Protein AF-A0A959Y0W1-F1 (afdb_monomer_lite)

Structure (mmCIF, N/CA/C/O backbone):
data_AF-A0A959Y0W1-F1
#
_entry.id   AF-A0A959Y0W1-F1
#
loop_
_atom_site.group_PDB
_atom_site.id
_atom_site.type_symbol
_atom_site.label_atom_id
_atom_site.label_alt_id
_atom_site.label_comp_id
_atom_site.label_asym_id
_atom_site.label_entity_id
_atom_site.label_seq_id
_atom_site.pdbx_PDB_ins_code
_atom_site.Cartn_x
_atom_site.Cartn_y
_atom_site.Cartn_z
_atom_site.occupancy
_atom_site.B_iso_or_equiv
_atom_site.auth_seq_id
_atom_site.auth_comp_id
_atom_site.auth_asym_id
_atom_site.auth_atom_id
_atom_site.pdbx_PDB_model_num
ATOM 1 N N . MET A 1 1 ? -11.401 9.557 19.356 1.00 59.12 1 MET A N 1
ATOM 2 C CA . MET A 1 1 ? -11.167 10.415 18.168 1.00 59.12 1 MET A CA 1
ATOM 3 C C . MET A 1 1 ? -9.763 11.023 18.089 1.00 59.12 1 MET A C 1
ATOM 5 O O . MET A 1 1 ? -9.175 10.934 17.025 1.00 59.12 1 MET A O 1
ATOM 9 N N . LYS A 1 2 ? -9.172 11.577 19.167 1.00 61.31 2 LYS A N 1
ATOM 10 C CA . LYS A 1 2 ? -7.834 12.226 19.114 1.00 61.31 2 LYS A CA 1
ATOM 11 C C . LYS A 1 2 ? -6.682 11.343 18.585 1.00 61.31 2 LYS A C 1
ATOM 13 O O . LYS A 1 2 ? -5.727 11.867 18.037 1.00 61.31 2 LYS A O 1
ATOM 18 N N . LYS A 1 3 ? -6.784 10.013 18.717 1.00 77.06 3 LYS A N 1
ATOM 19 C CA . LYS A 1 3 ? -5.791 9.039 18.217 1.00 77.06 3 LYS A CA 1
ATOM 20 C C . LYS A 1 3 ? -6.081 8.506 16.802 1.00 77.06 3 LYS A C 1
ATOM 22 O O . LYS A 1 3 ? -5.281 7.749 16.274 1.00 77.06 3 LYS A O 1
ATOM 27 N N . LEU A 1 4 ? -7.216 8.873 16.201 1.00 83.88 4 LEU A N 1
ATOM 28 C CA . LEU A 1 4 ? -7.673 8.299 14.930 1.00 83.88 4 LEU A CA 1
ATOM 29 C C . LEU A 1 4 ? -6.887 8.852 13.739 1.00 83.88 4 LEU A C 1
ATOM 31 O O . LEU A 1 4 ? -6.377 8.093 12.928 1.00 83.88 4 LEU A O 1
ATOM 35 N N . VAL A 1 5 ? -6.752 10.179 13.678 1.00 85.88 5 VAL A N 1
ATOM 36 C CA . VAL A 1 5 ? -5.984 10.872 12.636 1.00 85.88 5 VAL A CA 1
ATOM 37 C C . VAL A 1 5 ? -4.537 10.367 12.570 1.00 85.88 5 VAL A C 1
ATOM 39 O O . VAL A 1 5 ? -4.129 9.941 11.493 1.00 85.88 5 VAL A O 1
ATOM 42 N N . PRO A 1 6 ? -3.765 10.312 13.677 1.00 86.88 6 PRO A N 1
ATOM 43 C CA . PRO A 1 6 ? -2.406 9.779 13.609 1.00 86.88 6 PRO A CA 1
ATOM 44 C C . PRO A 1 6 ? -2.360 8.290 13.238 1.00 86.88 6 PRO A C 1
ATOM 46 O O . PRO A 1 6 ? -1.438 7.888 12.540 1.00 86.88 6 PRO A O 1
ATOM 49 N N . ALA A 1 7 ? -3.349 7.476 13.629 1.00 86.00 7 ALA A N 1
ATOM 50 C CA . ALA A 1 7 ? -3.407 6.070 13.222 1.00 86.00 7 ALA A CA 1
ATOM 51 C C . ALA A 1 7 ? -3.613 5.908 11.706 1.00 86.00 7 ALA A C 1
ATOM 53 O O . ALA A 1 7 ? -2.903 5.128 11.077 1.00 86.00 7 ALA A O 1
ATOM 54 N N . ILE A 1 8 ? -4.526 6.684 11.109 1.00 89.38 8 ILE A N 1
ATOM 55 C CA . ILE A 1 8 ? -4.761 6.679 9.658 1.00 89.38 8 ILE A CA 1
ATOM 56 C C . ILE A 1 8 ? -3.513 7.155 8.915 1.00 89.38 8 ILE A C 1
ATOM 58 O O . ILE A 1 8 ? -3.120 6.528 7.937 1.00 89.38 8 ILE A O 1
ATOM 62 N N . LEU A 1 9 ? -2.863 8.226 9.382 1.00 91.12 9 LEU A N 1
ATOM 63 C CA . LEU A 1 9 ? -1.649 8.743 8.745 1.00 91.12 9 LEU A CA 1
ATOM 64 C C . LEU A 1 9 ? -0.501 7.731 8.805 1.00 91.12 9 LEU A C 1
ATOM 66 O O . LEU A 1 9 ? 0.138 7.482 7.788 1.00 91.12 9 LEU A O 1
ATOM 70 N N . LEU A 1 10 ? -0.271 7.101 9.959 1.00 91.38 10 LEU A N 1
ATOM 71 C CA . LEU A 1 10 ? 0.756 6.064 10.099 1.00 91.38 10 LEU A CA 1
ATOM 72 C C . LEU A 1 10 ? 0.456 4.843 9.225 1.00 91.38 10 LEU A C 1
ATOM 74 O O . LEU A 1 10 ? 1.361 4.341 8.564 1.00 91.38 10 LEU A O 1
ATOM 78 N N . ALA A 1 11 ? -0.803 4.401 9.167 1.00 91.25 11 ALA A N 1
ATOM 79 C CA . ALA A 1 11 ? -1.214 3.316 8.281 1.00 91.25 11 ALA A CA 1
ATOM 80 C C . ALA A 1 11 ? -1.036 3.691 6.803 1.00 91.25 11 ALA A C 1
ATOM 82 O O . ALA A 1 11 ? -0.519 2.891 6.033 1.00 91.25 11 ALA A O 1
ATOM 83 N N . THR A 1 12 ? -1.387 4.920 6.421 1.00 93.75 12 THR A N 1
ATOM 84 C CA . THR A 1 12 ? -1.201 5.442 5.058 1.00 93.75 12 THR A CA 1
ATOM 85 C C . THR A 1 12 ? 0.273 5.441 4.668 1.00 93.75 12 THR A C 1
ATOM 87 O O . THR A 1 12 ? 0.618 4.970 3.589 1.00 93.75 12 THR A O 1
ATOM 90 N N . ILE A 1 13 ? 1.149 5.926 5.555 1.00 93.94 13 ILE A N 1
ATOM 91 C CA . ILE A 1 13 ? 2.602 5.924 5.341 1.00 93.94 13 ILE A CA 1
ATOM 92 C C . ILE A 1 13 ? 3.113 4.488 5.211 1.00 93.94 13 ILE A C 1
ATOM 94 O O . ILE A 1 13 ? 3.881 4.196 4.300 1.00 93.94 13 ILE A O 1
ATOM 98 N N . TRP A 1 14 ? 2.676 3.585 6.089 1.00 94.38 14 TRP A N 1
ATOM 99 C CA . TRP A 1 14 ? 3.089 2.184 6.048 1.00 94.38 14 TRP A CA 1
ATOM 100 C C . TRP A 1 14 ? 2.671 1.487 4.748 1.00 94.38 14 TRP A C 1
ATOM 102 O O . TRP A 1 14 ? 3.509 0.856 4.102 1.00 94.38 14 TRP A O 1
ATOM 112 N N . ILE A 1 15 ? 1.404 1.639 4.345 1.00 93.19 15 ILE A N 1
ATOM 113 C CA . ILE A 1 15 ? 0.880 1.105 3.082 1.00 93.19 15 ILE A CA 1
ATOM 114 C C . ILE A 1 15 ? 1.686 1.689 1.922 1.00 93.19 15 ILE A C 1
ATOM 116 O O . ILE A 1 15 ? 2.258 0.928 1.150 1.00 93.19 15 ILE A O 1
ATOM 120 N N . GLY A 1 16 ? 1.836 3.015 1.862 1.00 92.19 16 GLY A N 1
ATOM 121 C CA . GLY A 1 16 ? 2.562 3.692 0.789 1.00 92.19 16 GLY A CA 1
ATOM 122 C C . GLY A 1 16 ? 4.025 3.254 0.664 1.00 92.19 16 GLY A C 1
ATOM 123 O O . GLY A 1 16 ? 4.485 2.987 -0.442 1.00 92.19 16 GLY A O 1
ATOM 124 N N . ILE A 1 17 ? 4.755 3.116 1.778 1.00 92.56 17 ILE A N 1
ATOM 125 C CA . ILE A 1 17 ? 6.140 2.613 1.766 1.00 92.56 17 ILE A CA 1
ATOM 126 C C . ILE A 1 17 ? 6.181 1.158 1.290 1.00 92.56 17 ILE A C 1
ATOM 128 O O .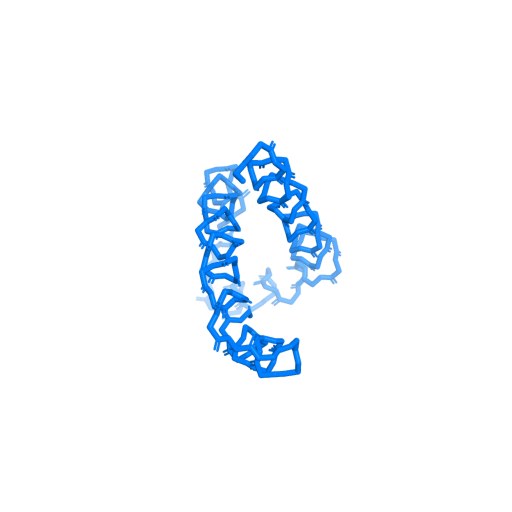 ILE A 1 17 ? 7.011 0.811 0.452 1.00 92.56 17 ILE A O 1
ATOM 132 N N . SER A 1 18 ? 5.299 0.302 1.810 1.00 92.38 18 SER A N 1
ATOM 133 C CA . SER A 1 18 ? 5.256 -1.116 1.438 1.00 92.38 18 SER A CA 1
ATOM 134 C C . SER A 1 18 ? 4.950 -1.310 -0.047 1.00 92.38 18 SER A C 1
ATOM 136 O O . SER A 1 18 ? 5.572 -2.139 -0.714 1.00 92.38 18 SER A O 1
ATOM 138 N N . GLU A 1 19 ? 3.989 -0.550 -0.555 1.00 90.94 19 GLU A N 1
ATOM 139 C CA . GLU A 1 19 ? 3.610 -0.507 -1.959 1.00 90.94 19 GLU A CA 1
ATOM 140 C C . GLU A 1 19 ? 4.787 -0.005 -2.812 1.00 90.94 19 GLU A C 1
ATOM 142 O O . GLU A 1 19 ? 5.200 -0.678 -3.759 1.00 90.94 19 GLU A O 1
ATOM 147 N N . PHE A 1 20 ? 5.411 1.119 -2.441 1.00 90.06 20 PHE A N 1
ATOM 148 C CA . PHE A 1 20 ? 6.548 1.691 -3.171 1.00 90.06 20 PHE A CA 1
ATOM 149 C C . PHE A 1 20 ? 7.739 0.732 -3.251 1.00 90.06 20 PHE A C 1
ATOM 151 O O . PHE A 1 20 ? 8.291 0.518 -4.326 1.00 90.06 20 PHE A O 1
ATOM 158 N N . VAL A 1 21 ? 8.115 0.094 -2.140 1.00 91.94 21 VAL A N 1
ATOM 159 C CA . VAL A 1 21 ? 9.210 -0.889 -2.133 1.00 91.94 21 VAL A CA 1
ATOM 160 C C . VAL A 1 21 ? 8.898 -2.065 -3.061 1.00 91.94 21 VAL A C 1
ATOM 162 O O . VAL A 1 21 ? 9.761 -2.487 -3.833 1.00 91.94 21 VAL A O 1
ATOM 165 N N . ARG A 1 22 ? 7.665 -2.582 -3.035 1.00 90.69 22 ARG A N 1
ATOM 166 C CA . ARG A 1 22 ? 7.262 -3.688 -3.912 1.00 90.69 22 ARG A CA 1
ATOM 167 C C . ARG A 1 22 ? 7.293 -3.290 -5.381 1.00 90.69 22 ARG A C 1
ATOM 169 O O . ARG A 1 22 ? 7.920 -3.992 -6.169 1.00 90.69 22 ARG A O 1
ATOM 176 N N . ASN A 1 23 ? 6.675 -2.175 -5.750 1.00 89.31 23 ASN A N 1
ATOM 177 C CA . ASN A 1 23 ? 6.475 -1.852 -7.161 1.00 89.31 23 ASN A CA 1
ATOM 178 C C . ASN A 1 23 ? 7.612 -1.067 -7.804 1.00 89.31 23 ASN A C 1
ATOM 180 O O . ASN A 1 23 ? 7.830 -1.231 -9.000 1.00 89.31 23 ASN A O 1
ATOM 184 N N . GLU A 1 24 ? 8.366 -0.281 -7.040 1.00 89.69 24 GLU A N 1
ATOM 185 C CA . GLU A 1 24 ? 9.478 0.499 -7.585 1.00 89.69 24 GLU A CA 1
ATOM 186 C C . GLU A 1 24 ? 10.814 -0.249 -7.494 1.00 89.69 24 GLU A C 1
ATOM 188 O O . GLU A 1 24 ? 11.638 -0.131 -8.401 1.00 89.69 24 GLU A O 1
ATOM 193 N N . PHE A 1 25 ? 11.026 -1.057 -6.446 1.00 90.19 25 PHE A N 1
ATOM 194 C CA . PHE A 1 25 ? 12.297 -1.765 -6.245 1.00 90.19 25 PHE A CA 1
ATOM 195 C C . PHE A 1 25 ? 12.227 -3.258 -6.561 1.00 90.19 25 PHE A C 1
ATOM 197 O O . PHE A 1 25 ? 13.064 -3.752 -7.314 1.00 90.19 25 PHE A O 1
ATOM 204 N N . LEU A 1 26 ? 11.270 -3.997 -5.990 1.00 93.81 26 LEU A N 1
ATOM 205 C CA . LEU A 1 26 ? 11.269 -5.463 -6.095 1.00 93.81 26 LEU A CA 1
ATOM 206 C C . LEU A 1 26 ? 10.736 -5.957 -7.446 1.00 93.81 26 LEU A C 1
ATOM 208 O O . LEU A 1 26 ? 11.350 -6.808 -8.088 1.00 93.81 26 LEU A O 1
ATOM 212 N N . PHE A 1 27 ? 9.601 -5.419 -7.887 1.00 94.06 27 PHE A N 1
ATOM 213 C CA . PHE A 1 27 ? 8.820 -5.972 -8.997 1.00 94.06 27 PHE A CA 1
ATOM 214 C C . PHE A 1 27 ? 8.741 -5.063 -10.222 1.00 94.06 27 PHE A C 1
ATOM 216 O O . PHE A 1 27 ? 8.081 -5.415 -11.196 1.00 94.06 27 PHE A O 1
ATOM 223 N N . LYS A 1 28 ? 9.440 -3.922 -10.223 1.00 93.06 28 LYS A N 1
ATOM 224 C CA . LYS A 1 28 ? 9.411 -2.969 -11.342 1.00 93.06 28 LYS A CA 1
ATOM 225 C C . LYS A 1 28 ? 9.767 -3.612 -12.682 1.00 93.06 28 LYS A C 1
ATOM 227 O O . LYS A 1 28 ? 9.120 -3.337 -13.685 1.00 93.06 28 LYS A O 1
ATOM 232 N N . HIS A 1 29 ? 10.774 -4.487 -12.690 1.00 94.75 29 HIS A N 1
ATOM 233 C CA . HIS A 1 29 ? 11.235 -5.165 -13.902 1.00 94.75 29 HIS A CA 1
ATOM 234 C C . HIS A 1 29 ? 10.128 -6.005 -14.556 1.00 94.75 29 HIS A C 1
ATOM 236 O O . HIS A 1 29 ? 9.930 -5.883 -15.757 1.00 94.75 29 HIS A O 1
ATOM 242 N N . PHE A 1 30 ? 9.323 -6.742 -13.777 1.00 95.62 30 PHE A N 1
ATOM 243 C CA . PHE A 1 30 ? 8.187 -7.503 -14.311 1.00 95.62 30 PHE A CA 1
ATOM 244 C C . PHE A 1 30 ? 7.209 -6.614 -15.083 1.00 95.62 30 PHE A C 1
ATOM 246 O O . PHE A 1 30 ? 6.731 -6.997 -16.148 1.00 95.62 30 PHE A O 1
ATOM 253 N N . TRP A 1 31 ? 6.929 -5.416 -14.567 1.00 93.75 31 TRP A N 1
ATOM 254 C CA . TRP A 1 31 ? 6.042 -4.468 -15.231 1.00 93.75 31 TRP A CA 1
ATOM 255 C C . TRP A 1 31 ? 6.672 -3.856 -16.477 1.00 93.75 31 TRP A C 1
ATOM 257 O O . TRP A 1 31 ? 6.013 -3.774 -17.510 1.00 93.75 31 TRP A O 1
ATOM 267 N N . VAL A 1 32 ? 7.940 -3.452 -16.403 1.00 95.81 32 VAL A N 1
ATOM 268 C CA . VAL A 1 32 ? 8.658 -2.882 -17.551 1.00 95.81 32 VAL A CA 1
ATOM 269 C C . VAL A 1 32 ? 8.747 -3.895 -18.691 1.00 95.81 32 VAL A C 1
ATOM 271 O O . VAL A 1 32 ? 8.392 -3.559 -19.819 1.00 95.81 32 VAL A O 1
ATOM 274 N N . ASP A 1 33 ? 9.132 -5.134 -18.393 1.00 96.81 33 ASP A N 1
ATOM 275 C CA . ASP A 1 33 ? 9.264 -6.203 -19.384 1.00 96.81 33 ASP A CA 1
ATOM 276 C C . ASP A 1 33 ? 7.902 -6.569 -19.988 1.00 96.81 33 ASP A C 1
ATOM 278 O O . ASP A 1 33 ? 7.773 -6.729 -21.204 1.00 96.81 33 ASP A O 1
ATOM 282 N N . HIS A 1 34 ? 6.856 -6.637 -19.158 1.00 96.06 34 HIS A N 1
ATOM 283 C CA . HIS A 1 34 ? 5.494 -6.875 -19.626 1.00 96.06 34 HIS A CA 1
ATOM 284 C C . HIS A 1 34 ? 5.010 -5.769 -20.572 1.00 96.06 34 HIS A C 1
ATOM 286 O O . HIS A 1 34 ? 4.548 -6.069 -21.672 1.00 96.06 34 HIS A O 1
ATOM 292 N N . TYR A 1 35 ? 5.151 -4.496 -20.193 1.00 96.44 35 TYR A N 1
ATOM 293 C CA . TYR A 1 35 ? 4.760 -3.374 -21.050 1.00 96.44 35 TYR A CA 1
ATOM 294 C C . TYR A 1 35 ? 5.573 -3.355 -22.348 1.00 96.44 35 TYR A C 1
ATOM 296 O O . TYR A 1 35 ? 4.995 -3.206 -23.425 1.00 96.44 35 TYR A O 1
ATOM 304 N N . ALA A 1 36 ? 6.882 -3.609 -22.272 1.00 97.19 36 ALA A N 1
ATOM 305 C CA . ALA A 1 36 ? 7.741 -3.704 -23.446 1.00 97.19 36 ALA A CA 1
ATOM 306 C C . ALA A 1 36 ? 7.299 -4.835 -24.392 1.00 97.19 36 ALA A C 1
ATOM 308 O O . ALA A 1 36 ? 7.265 -4.632 -25.606 1.00 97.19 36 ALA A O 1
ATOM 309 N N . SER A 1 37 ? 6.876 -5.990 -23.859 1.00 97.81 37 SER A N 1
ATOM 310 C CA . SER A 1 37 ? 6.321 -7.097 -24.658 1.00 97.81 37 SER A CA 1
ATOM 311 C C . SER A 1 37 ? 5.027 -6.734 -25.400 1.00 97.81 37 SER A C 1
ATOM 313 O O . SER A 1 37 ? 4.724 -7.322 -26.436 1.00 97.81 37 SER A O 1
ATOM 315 N N . LEU A 1 38 ? 4.293 -5.734 -24.904 1.00 97.25 38 LEU A N 1
ATOM 316 C CA . LEU A 1 38 ? 3.098 -5.177 -25.542 1.00 97.25 38 LEU A CA 1
ATOM 317 C C . LEU A 1 38 ? 3.427 -4.017 -26.500 1.00 97.25 38 LEU A C 1
ATOM 319 O O . LEU A 1 38 ? 2.518 -3.437 -27.091 1.00 97.25 38 LEU A O 1
ATOM 323 N N . GLY A 1 39 ? 4.706 -3.652 -26.648 1.00 97.38 39 GLY A N 1
ATOM 324 C CA . GLY A 1 39 ? 5.140 -2.478 -27.411 1.00 97.38 39 GLY A CA 1
ATOM 325 C C . GLY A 1 39 ? 4.791 -1.147 -26.737 1.00 97.38 39 GLY A C 1
ATOM 326 O O . GLY A 1 39 ? 4.721 -0.118 -27.409 1.00 97.38 39 GLY A O 1
ATOM 327 N N . LEU A 1 40 ? 4.545 -1.158 -25.424 1.00 96.44 40 LEU A N 1
ATOM 328 C CA . LEU A 1 40 ? 4.169 0.006 -24.625 1.00 96.44 40 LEU A CA 1
ATOM 329 C C . LEU A 1 40 ? 5.329 0.460 -23.729 1.00 96.44 40 LEU A C 1
ATOM 331 O O . LEU A 1 40 ? 6.148 -0.340 -23.282 1.00 96.44 40 LEU A O 1
ATOM 335 N N . ALA A 1 41 ? 5.369 1.754 -23.412 1.00 93.94 41 ALA A N 1
ATOM 336 C CA . ALA A 1 41 ? 6.250 2.282 -22.374 1.00 93.94 41 ALA A CA 1
ATOM 337 C C . ALA A 1 41 ?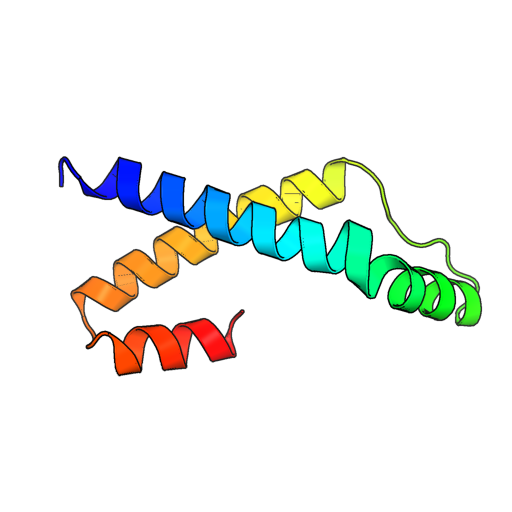 5.584 2.136 -20.998 1.00 93.94 41 ALA A C 1
ATOM 339 O O . ALA A 1 41 ? 4.407 2.464 -20.838 1.00 93.94 41 ALA A O 1
ATOM 340 N N . PHE A 1 42 ? 6.332 1.665 -19.998 1.00 92.31 42 PHE A N 1
ATOM 341 C CA . PHE A 1 42 ? 5.827 1.575 -18.630 1.00 92.31 42 PHE A CA 1
ATOM 342 C C . PHE A 1 42 ? 5.617 2.983 -18.036 1.00 92.31 42 PHE A C 1
ATOM 344 O O . PHE A 1 42 ? 6.563 3.777 -18.016 1.00 92.31 42 PHE A O 1
ATOM 351 N N . PRO A 1 43 ? 4.412 3.3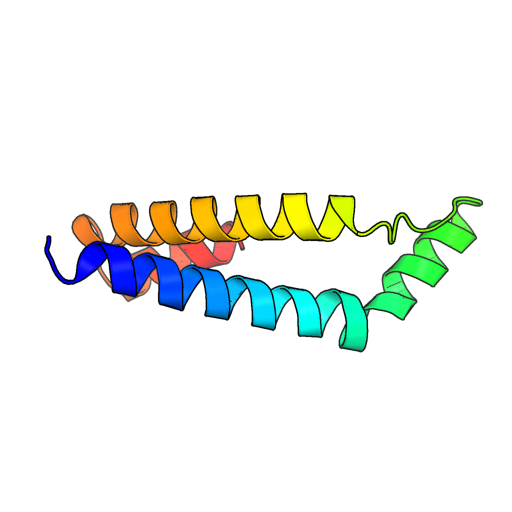17 -17.538 1.00 88.69 43 PRO A N 1
ATOM 352 C CA . PRO A 1 43 ? 4.110 4.653 -17.038 1.00 88.69 43 PRO A CA 1
ATOM 353 C C . PRO A 1 43 ? 4.688 4.853 -15.627 1.00 88.69 43 PRO A C 1
ATOM 355 O O . PRO A 1 43 ? 4.008 4.663 -14.622 1.00 88.69 43 PRO A O 1
ATOM 358 N N . SER A 1 44 ? 5.950 5.276 -15.534 1.00 86.81 44 SER A N 1
ATOM 359 C CA . SER A 1 44 ? 6.645 5.530 -14.259 1.00 86.81 44 SER A CA 1
ATOM 360 C C . SER A 1 44 ? 6.694 7.010 -13.857 1.00 86.81 44 SER A C 1
ATOM 362 O O . SER A 1 44 ? 7.624 7.440 -13.176 1.00 86.81 44 SER A O 1
ATOM 364 N N . GLU A 1 45 ? 5.748 7.824 -14.323 1.00 89.00 45 GLU A N 1
ATOM 365 C CA . GLU A 1 45 ? 5.716 9.249 -13.993 1.00 89.00 45 GLU A CA 1
ATOM 366 C C . GLU A 1 45 ? 5.373 9.484 -12.509 1.00 89.00 45 GLU A C 1
ATOM 368 O O . GLU A 1 45 ? 4.547 8.759 -11.945 1.00 89.00 45 GLU A O 1
ATOM 373 N N . PRO A 1 46 ? 5.919 10.539 -11.867 1.00 86.12 46 PRO A N 1
ATOM 374 C CA . PRO A 1 46 ? 5.644 10.848 -10.458 1.00 86.12 46 PRO A CA 1
ATOM 375 C C . PRO A 1 46 ? 4.153 10.995 -10.116 1.00 86.12 46 PRO A C 1
ATOM 377 O O . PRO A 1 46 ? 3.747 10.728 -8.984 1.00 86.12 46 PRO A O 1
ATOM 380 N N . VAL A 1 47 ? 3.324 11.383 -11.092 1.00 90.50 47 VAL A N 1
ATOM 381 C CA . VAL A 1 47 ? 1.865 11.485 -10.935 1.00 90.50 47 VAL A CA 1
ATOM 382 C C . VAL A 1 47 ? 1.232 10.148 -10.540 1.00 90.50 47 VAL A C 1
ATOM 384 O O . VAL A 1 47 ? 0.326 10.129 -9.707 1.00 90.50 47 VAL A O 1
ATOM 387 N N . ASN A 1 48 ? 1.755 9.024 -11.035 1.00 87.62 48 ASN A N 1
ATOM 388 C CA . ASN A 1 48 ? 1.249 7.696 -10.689 1.00 87.62 48 ASN A CA 1
ATOM 389 C C . ASN A 1 48 ? 1.535 7.368 -9.221 1.00 87.62 48 ASN A C 1
ATOM 391 O O . ASN A 1 48 ? 0.671 6.831 -8.530 1.00 87.62 48 ASN A O 1
ATOM 395 N N . GLY A 1 49 ? 2.692 7.800 -8.708 1.00 86.81 49 GLY A N 1
ATOM 396 C CA . GLY A 1 49 ? 3.014 7.725 -7.283 1.00 86.81 49 GLY A CA 1
ATOM 397 C C . GLY A 1 49 ? 2.060 8.551 -6.413 1.00 86.81 49 GLY A C 1
ATOM 398 O O . GLY A 1 49 ? 1.646 8.098 -5.347 1.00 86.81 49 GLY A O 1
ATOM 399 N N . ALA A 1 50 ? 1.642 9.734 -6.876 1.00 89.31 50 ALA A N 1
ATOM 400 C CA . ALA A 1 50 ? 0.666 10.560 -6.162 1.00 89.31 50 ALA A CA 1
ATOM 401 C C . ALA A 1 50 ? -0.732 9.913 -6.118 1.00 89.31 50 ALA A C 1
ATOM 403 O O . ALA A 1 50 ? -1.371 9.904 -5.063 1.00 89.31 50 ALA A O 1
ATOM 404 N N . VAL A 1 51 ? -1.185 9.322 -7.231 1.00 91.31 51 VAL A N 1
ATOM 405 C CA . VAL A 1 51 ? -2.443 8.551 -7.292 1.00 91.31 51 VAL A CA 1
ATOM 406 C C . VAL A 1 51 ? -2.401 7.379 -6.312 1.00 91.31 51 VAL A C 1
ATOM 408 O O . VAL A 1 51 ? -3.357 7.139 -5.575 1.00 91.31 51 VAL A O 1
ATOM 411 N N . TRP A 1 52 ? -1.262 6.700 -6.237 1.00 89.00 52 TRP A N 1
ATOM 412 C CA . TRP A 1 52 ? -1.014 5.631 -5.278 1.00 89.00 52 TRP A CA 1
ATOM 413 C C . TRP A 1 52 ? -1.029 6.086 -3.816 1.00 89.00 52 TRP A C 1
ATOM 415 O O . TRP A 1 52 ? -1.603 5.410 -2.958 1.00 89.00 52 TRP A O 1
ATOM 425 N N . GLY A 1 53 ? -0.454 7.252 -3.520 1.00 90.38 53 GLY A N 1
ATOM 426 C CA . GLY A 1 53 ? -0.530 7.860 -2.192 1.00 90.38 53 GLY A CA 1
ATOM 427 C C . GLY A 1 53 ? -1.972 8.173 -1.780 1.00 90.38 53 GLY A C 1
ATOM 428 O O . GLY A 1 53 ? -2.376 7.872 -0.655 1.00 90.38 53 GLY A O 1
ATOM 429 N N . LEU A 1 54 ? -2.778 8.708 -2.704 1.00 93.00 54 LEU A N 1
ATOM 430 C CA . LEU A 1 54 ? -4.203 8.950 -2.468 1.00 93.00 54 LEU A CA 1
ATOM 431 C C . LEU A 1 54 ? -4.968 7.641 -2.234 1.00 93.00 54 LEU A C 1
ATOM 433 O O . LEU A 1 54 ? -5.751 7.554 -1.287 1.00 93.00 54 LEU A O 1
ATOM 437 N N . TRP A 1 55 ? -4.718 6.616 -3.052 1.00 94.00 55 TRP A N 1
ATOM 438 C CA . TRP A 1 55 ? -5.302 5.289 -2.855 1.00 94.00 55 TRP A CA 1
ATOM 439 C C . TRP A 1 55 ? -4.941 4.713 -1.478 1.00 94.00 55 TRP A C 1
ATOM 441 O O . TRP A 1 55 ? -5.832 4.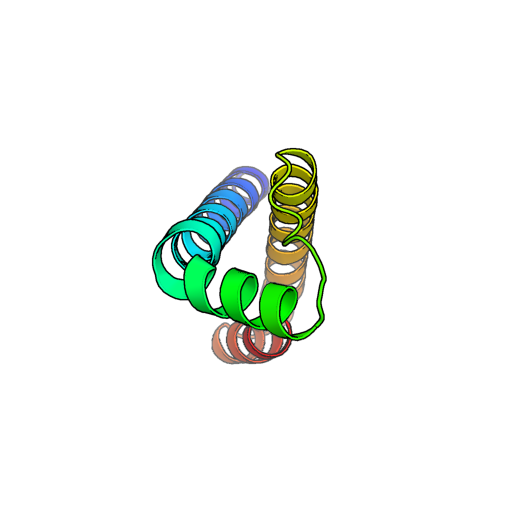273 -0.754 1.00 94.00 55 TRP A O 1
ATOM 451 N N . SER A 1 56 ? -3.676 4.822 -1.061 1.00 93.44 56 SER A N 1
ATOM 452 C CA . SER A 1 56 ? -3.200 4.352 0.250 1.00 93.44 56 SER A CA 1
ATOM 453 C C . SER A 1 56 ? -3.939 5.030 1.409 1.00 93.44 56 SER A C 1
ATOM 455 O O . SER A 1 56 ? -4.290 4.376 2.393 1.00 93.44 56 SER A O 1
ATOM 457 N N . LEU A 1 57 ? -4.219 6.334 1.288 1.00 93.81 57 LEU A N 1
ATOM 458 C CA . LEU A 1 57 ? -4.9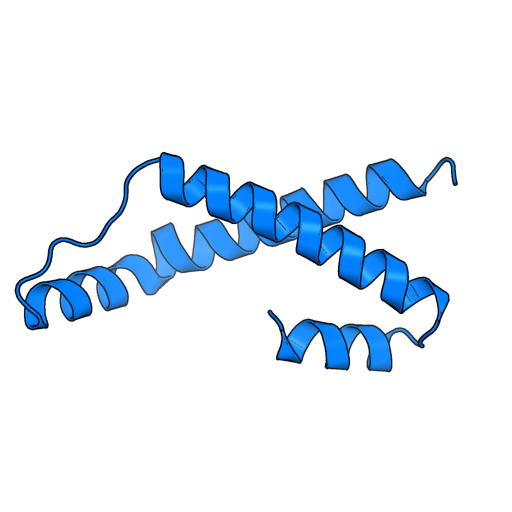78 7.093 2.285 1.00 93.81 57 LEU A CA 1
ATOM 459 C C . LEU A 1 57 ? -6.433 6.621 2.371 1.00 93.81 57 LEU A C 1
ATOM 461 O O . LEU A 1 57 ? -6.954 6.402 3.468 1.00 93.81 57 LEU A O 1
ATOM 465 N N . LEU A 1 58 ? -7.090 6.459 1.220 1.00 94.31 58 LEU A N 1
ATOM 466 C CA . LEU A 1 58 ? -8.470 5.973 1.153 1.00 94.31 58 LEU A CA 1
ATOM 467 C C . LEU A 1 58 ? -8.580 4.545 1.695 1.00 94.31 58 LEU A C 1
ATOM 469 O O . LEU A 1 58 ? -9.508 4.241 2.447 1.00 94.31 58 LEU A O 1
ATOM 473 N N . PHE A 1 59 ? -7.606 3.693 1.382 1.00 95.19 59 PHE A N 1
ATOM 474 C CA . PHE A 1 59 ? -7.551 2.326 1.875 1.00 95.19 59 PHE A CA 1
ATOM 475 C C . PHE A 1 59 ? -7.340 2.277 3.397 1.00 95.19 59 PHE A C 1
ATOM 477 O O . PHE A 1 59 ? -8.095 1.603 4.102 1.00 95.19 59 PHE A O 1
ATOM 484 N N . ALA A 1 60 ? -6.419 3.079 3.943 1.00 94.81 60 ALA A N 1
ATOM 485 C CA . ALA A 1 60 ? -6.225 3.220 5.390 1.00 94.81 60 ALA A CA 1
ATOM 486 C C . ALA A 1 60 ? -7.491 3.721 6.114 1.00 94.81 60 ALA A C 1
ATOM 488 O O . ALA A 1 60 ? -7.838 3.233 7.199 1.00 94.81 60 ALA A O 1
ATOM 489 N N . ALA A 1 61 ? -8.209 4.675 5.514 1.00 93.00 61 ALA A N 1
ATOM 490 C CA . ALA A 1 61 ? -9.491 5.146 6.028 1.00 93.00 61 ALA A CA 1
ATOM 491 C C . ALA A 1 61 ? -10.549 4.027 6.008 1.00 93.00 61 ALA A C 1
ATOM 493 O O . ALA A 1 61 ? -11.245 3.828 7.006 1.00 93.00 61 ALA A O 1
ATOM 494 N N . GLY A 1 62 ? -10.620 3.248 4.925 1.00 93.38 62 GLY A N 1
ATOM 495 C CA . GLY A 1 62 ? -11.492 2.078 4.799 1.00 93.38 62 GLY A CA 1
ATOM 496 C C . GLY A 1 62 ? -11.233 1.025 5.879 1.00 93.38 62 GLY A C 1
ATOM 497 O O . GLY A 1 62 ? -12.161 0.642 6.593 1.00 93.38 62 GLY A O 1
ATOM 498 N N . ILE A 1 63 ? -9.971 0.633 6.085 1.00 93.94 63 ILE A N 1
ATOM 499 C CA . ILE A 1 63 ? -9.558 -0.287 7.163 1.00 93.94 63 ILE A CA 1
ATOM 500 C C . ILE A 1 63 ? -10.005 0.240 8.529 1.00 93.94 63 ILE A C 1
ATOM 502 O O . ILE A 1 63 ? -10.503 -0.514 9.365 1.00 93.94 63 ILE A O 1
ATOM 506 N N . THR A 1 64 ? -9.867 1.546 8.753 1.00 92.12 64 THR A N 1
ATOM 507 C CA . THR A 1 64 ? -10.254 2.189 10.013 1.00 92.12 64 THR A CA 1
ATOM 508 C C . THR A 1 64 ? -11.770 2.182 10.232 1.00 92.12 64 THR A C 1
ATOM 510 O O . THR A 1 64 ? -12.239 2.021 11.356 1.00 92.12 64 THR A O 1
ATOM 513 N N . ILE A 1 65 ? -12.564 2.335 9.172 1.00 92.25 65 ILE A N 1
ATOM 514 C CA . ILE A 1 65 ? -14.026 2.223 9.256 1.00 92.25 65 ILE A CA 1
ATOM 515 C C . ILE A 1 65 ? -14.433 0.773 9.549 1.00 92.25 65 ILE A C 1
ATOM 517 O O . ILE A 1 65 ? -15.308 0.541 10.387 1.00 92.25 65 ILE A O 1
ATOM 521 N N . LEU A 1 66 ? -13.789 -0.197 8.893 1.00 93.62 66 LEU A N 1
ATOM 522 C CA . LEU A 1 66 ? -14.044 -1.623 9.102 1.00 93.62 66 LEU A CA 1
ATOM 523 C C . LEU A 1 66 ? -13.680 -2.067 10.523 1.00 93.62 66 LEU A C 1
ATOM 525 O O . LEU A 1 66 ? -14.460 -2.784 11.150 1.00 93.62 66 LEU A O 1
ATOM 529 N N . SER A 1 67 ? -12.565 -1.584 11.073 1.00 93.12 67 SER A N 1
ATOM 530 C CA . SER A 1 67 ? -12.108 -1.962 12.416 1.00 93.12 67 SER A CA 1
ATOM 531 C C . SER A 1 67 ? -13.036 -1.495 13.542 1.00 93.12 67 SER A C 1
ATOM 533 O O . SER A 1 67 ? -13.009 -2.059 14.633 1.00 93.12 67 SER A O 1
ATOM 535 N N . HIS A 1 68 ? -13.906 -0.510 13.290 1.00 92.12 68 HIS A N 1
ATOM 536 C CA . HIS A 1 68 ? -14.958 -0.124 14.234 1.00 92.12 68 HIS A CA 1
ATOM 537 C C . HIS A 1 68 ? -16.155 -1.089 14.250 1.00 92.12 68 HIS A C 1
ATOM 539 O O . HIS A 1 68 ? -16.982 -1.002 15.158 1.00 92.12 68 HIS A O 1
ATOM 545 N N . ARG A 1 69 ? -16.292 -1.968 13.249 1.00 93.75 69 ARG A N 1
ATOM 546 C CA . ARG A 1 69 ? -17.443 -2.879 13.098 1.00 93.75 69 ARG A CA 1
ATOM 547 C C . ARG A 1 69 ? -17.078 -4.359 13.170 1.00 93.75 69 ARG A C 1
ATOM 549 O O . ARG A 1 69 ? -17.937 -5.166 13.511 1.00 93.75 69 ARG A O 1
ATOM 556 N N . TYR A 1 70 ? -15.840 -4.709 12.845 1.00 96.50 70 TYR A N 1
ATOM 557 C CA . TYR A 1 70 ? -15.386 -6.086 12.699 1.00 96.50 70 TYR A CA 1
ATOM 558 C C . TYR A 1 70 ? -14.232 -6.408 13.644 1.00 96.50 70 TYR A C 1
ATOM 560 O O . TYR A 1 70 ? -13.533 -5.522 14.137 1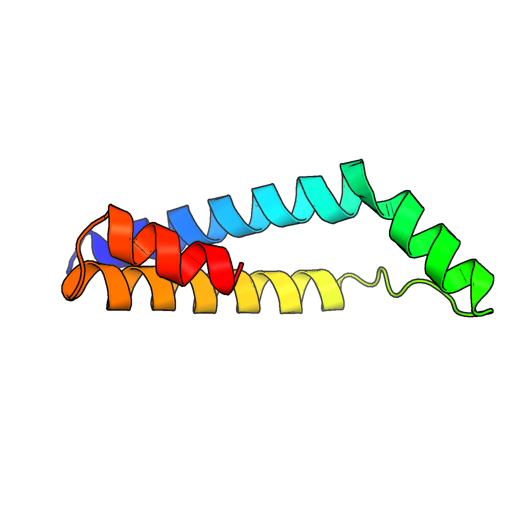.00 96.50 70 TYR A O 1
ATOM 568 N N . THR A 1 71 ? -14.003 -7.700 13.880 1.00 96.69 71 THR A N 1
ATOM 569 C CA . THR A 1 71 ? -12.809 -8.143 14.608 1.00 96.69 71 THR A CA 1
ATOM 570 C C . THR A 1 71 ? -11.547 -7.874 13.787 1.00 96.69 71 THR A C 1
ATOM 572 O O . THR A 1 71 ? -11.609 -7.633 12.577 1.00 96.69 71 THR A O 1
ATOM 575 N N . LEU A 1 72 ? -10.379 -7.953 14.430 1.00 93.50 72 LEU A N 1
ATOM 576 C CA . LEU A 1 72 ? -9.096 -7.803 13.742 1.00 93.50 72 LEU A CA 1
ATOM 577 C C . LEU A 1 72 ? -8.974 -8.783 12.567 1.00 93.50 72 LEU A C 1
ATOM 579 O O . LEU A 1 72 ? -8.660 -8.364 11.463 1.00 93.50 72 LEU A O 1
ATOM 583 N N . LEU A 1 73 ? -9.302 -10.061 12.781 1.00 96.75 73 LEU A N 1
ATOM 584 C CA . LEU A 1 73 ? -9.153 -11.102 11.761 1.00 96.75 73 LEU A CA 1
ATOM 585 C C . LEU A 1 73 ? -10.080 -10.874 10.558 1.00 96.75 73 LEU A C 1
ATOM 587 O O . LEU A 1 73 ? -9.671 -11.054 9.416 1.00 96.75 73 LEU A O 1
ATOM 591 N N . GLN A 1 74 ? -11.314 -10.430 10.813 1.00 97.06 74 GLN A N 1
ATOM 592 C CA . GLN A 1 74 ? -12.275 -10.070 9.768 1.00 97.06 74 GLN A CA 1
ATOM 593 C C . GLN A 1 74 ? -11.831 -8.823 9.003 1.00 97.06 74 GLN A C 1
ATOM 595 O O . GLN A 1 74 ? -11.867 -8.814 7.778 1.00 97.06 74 GLN A O 1
ATOM 600 N N . THR A 1 75 ? -11.377 -7.789 9.714 1.00 95.94 75 THR A N 1
ATOM 601 C CA . THR A 1 75 ? -10.876 -6.553 9.099 1.00 95.94 75 THR A CA 1
ATOM 602 C C . THR A 1 75 ? -9.664 -6.843 8.225 1.00 95.94 75 THR A C 1
ATOM 604 O O . THR A 1 75 ? -9.631 -6.407 7.080 1.00 95.94 75 THR A O 1
ATOM 607 N N . THR A 1 76 ? -8.701 -7.617 8.731 1.00 94.69 76 THR A N 1
ATOM 608 C CA . THR A 1 76 ? -7.528 -8.052 7.969 1.00 94.69 76 THR A CA 1
ATOM 609 C C . THR A 1 76 ? -7.937 -8.892 6.769 1.00 94.69 76 THR A C 1
ATOM 611 O O . THR A 1 76 ? -7.459 -8.618 5.679 1.00 94.69 76 THR A O 1
ATOM 614 N N . GLY A 1 77 ? -8.836 -9.867 6.932 1.00 97.12 77 GLY A N 1
ATOM 615 C CA . GLY A 1 77 ? -9.298 -10.709 5.828 1.00 97.12 77 GLY A CA 1
ATOM 616 C C . GLY A 1 77 ? -10.000 -9.914 4.725 1.00 97.12 77 GLY A C 1
ATOM 617 O O . GLY A 1 77 ? -9.696 -10.105 3.553 1.00 97.12 77 GLY A O 1
ATOM 618 N N . ILE A 1 78 ? -10.889 -8.984 5.091 1.00 95.50 78 ILE A N 1
ATOM 619 C CA . ILE A 1 78 ? -11.560 -8.103 4.126 1.00 95.50 78 ILE A CA 1
ATOM 620 C C . ILE A 1 78 ? -10.534 -7.189 3.460 1.00 95.50 78 ILE A C 1
ATOM 622 O O . ILE A 1 78 ? -10.480 -7.145 2.239 1.00 95.50 78 ILE A O 1
ATOM 626 N N . ALA A 1 79 ? -9.701 -6.492 4.235 1.00 93.62 79 ALA A N 1
ATOM 627 C CA . ALA A 1 79 ? -8.695 -5.588 3.691 1.00 93.62 79 ALA A CA 1
ATOM 628 C C . ALA A 1 79 ? -7.743 -6.316 2.735 1.00 93.62 79 ALA A C 1
ATOM 630 O O . ALA A 1 79 ? -7.507 -5.829 1.640 1.00 93.62 79 ALA A O 1
ATOM 631 N N . TRP A 1 80 ? -7.266 -7.507 3.098 1.00 92.69 80 TRP A N 1
ATOM 632 C CA . TRP A 1 80 ? -6.348 -8.297 2.279 1.00 92.69 80 TRP A CA 1
ATOM 633 C C . TRP A 1 80 ? -6.915 -8.660 0.904 1.00 92.69 80 TRP A C 1
ATOM 635 O O . TRP A 1 80 ? -6.162 -8.746 -0.054 1.00 92.69 80 TRP A O 1
ATOM 645 N N . LEU A 1 81 ? -8.231 -8.858 0.782 1.00 93.38 81 LEU A N 1
ATOM 646 C CA . LEU A 1 81 ? -8.861 -9.134 -0.515 1.00 93.38 81 LEU A CA 1
ATOM 647 C C . LEU A 1 81 ? -8.882 -7.917 -1.450 1.00 93.38 81 LEU A C 1
ATOM 649 O O . LEU A 1 81 ? -9.034 -8.090 -2.656 1.00 93.38 81 LEU A O 1
ATOM 653 N N . PHE A 1 82 ? -8.783 -6.709 -0.896 1.00 86.38 82 PHE A N 1
ATOM 654 C CA . PHE A 1 82 ? -8.824 -5.446 -1.637 1.00 86.38 82 PHE A CA 1
ATOM 655 C C . PHE A 1 82 ? -7.469 -4.723 -1.683 1.00 86.38 82 PHE A C 1
ATOM 657 O O . PHE A 1 82 ? -7.399 -3.644 -2.275 1.00 86.38 82 PHE A O 1
ATOM 664 N N . ALA A 1 83 ? -6.439 -5.285 -1.042 1.00 81.56 83 ALA A N 1
ATOM 665 C CA . ALA A 1 83 ? -5.052 -4.836 -1.119 1.00 81.56 83 ALA A CA 1
ATOM 666 C C . ALA A 1 83 ? -4.391 -5.415 -2.374 1.00 81.56 83 ALA A C 1
ATOM 668 O O . ALA A 1 83 ? -3.726 -4.633 -3.082 1.00 81.56 83 ALA A O 1
#

Radius of gyration: 15.58 Å; chains: 1; bounding box: 30×23×46 Å

pLDDT: mean 91.49, std 6.19, range [59.12, 97.81]

Secondary structure (DSSP, 8-state):
-TTHHHHHHHHHHHHHHHHHIIIIIISHHHHHHHHHHTT------HHHHHHHHHHHHHHHHHHHHHHTTS-HHHHHHHHHHH-

Foldseek 3Di:
DVCLVVQLVVQLVVQLVVVCCCCVPPCVVVQQVVCVVVVHGRPPDVVVSVVSSVVSSVLSVVLSVVVVPDPPVVSCVVSVVVD

Sequence (83 aa):
MKKLVPAILLATIWIGISEFVRNEFLFKHFWVDHYASLGLAFPSEPVNGAVWGLWSLLFAAGITILSHRYTLLQTTGIAWLFA